Protein AF-A0A0F3NIF6-F1 (afdb_monomer)

Solvent-accessible surface area (backbone atoms only — not comparable to full-atom values): 3605 Å² total; per-residue (Å²): 127,63,86,83,49,73,89,65,83,86,82,88,76,83,69,56,86,94,51,62,83,70,48,73,69,59,54,52,49,41,37,75,73,73,44,92,53,65,92,80,40,59,69,78,55,41,57,57,57,71,78,108

Mean predicted aligned error: 5.0 Å

Secondary structure (DSSP, 8-state):
-TTT-TTPPPPP-PPPTTTTT--HHHHHHHHHTT---TTTS-HHHHHHHH--

InterPro domains:
  IPR014729 Rossmann-like alpha/beta/alpha sandwich fold [G3DSA:3.40.50.620] (1-52)

Organism: NCBI:txid1359153

Nearest PDB structures (foldseek):
  4f3r-assembly2_B  TM=9.582E-01  e=1.893E-02  Coxiella burnetii RSA 493
  4f3r-assembly3_C  TM=9.466E-01  e=2.492E-02  Coxiella burnetii RSA 493
  3pxu-assembly1_A  TM=9.583E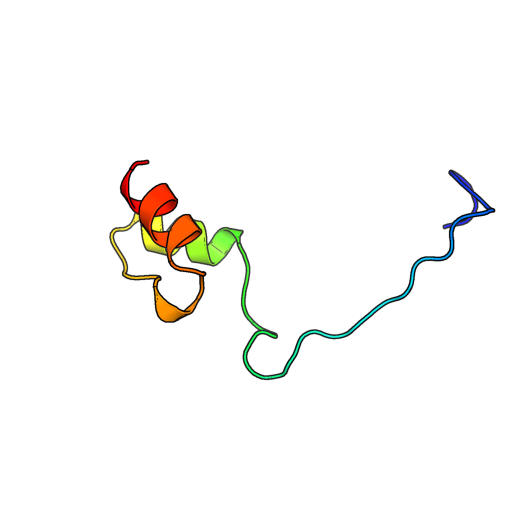-01  e=6.519E-02  Burkholderia pseudomallei 1710b
  4nat-assembly1_A-2  TM=9.237E-01  e=7.479E-02  Staphylococcus aureus subsp. aureus MW2
  4nat-assembly1_C-2  TM=9.377E-01  e=1.388E-01  Staphylococcus aureus subsp. aureus MW2

Structure (mmCIF, N/CA/C/O backbone):
data_AF-A0A0F3NIF6-F1
#
_entry.id   AF-A0A0F3NIF6-F1
#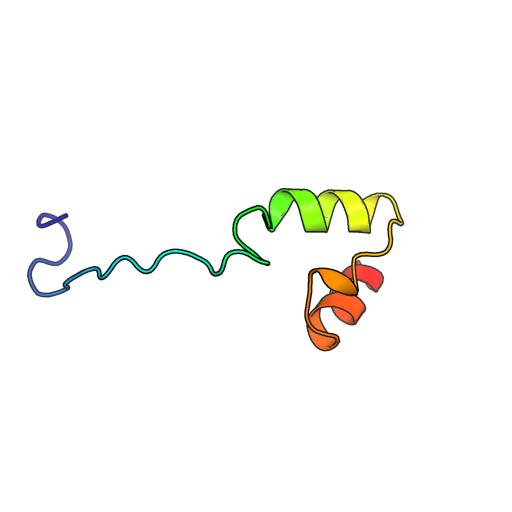
loop_
_atom_site.group_PDB
_atom_site.id
_atom_site.type_symbol
_atom_site.label_atom_id
_atom_site.label_alt_id
_atom_site.label_comp_id
_atom_site.label_asym_id
_atom_site.label_entity_id
_atom_site.label_seq_id
_atom_site.pdbx_PDB_ins_code
_atom_site.Cartn_x
_atom_site.Cartn_y
_atom_site.Cartn_z
_atom_site.occupancy
_atom_site.B_iso_or_equiv
_atom_site.auth_seq_id
_atom_site.auth_comp_id
_atom_site.auth_asym_id
_atom_site.auth_atom_id
_atom_site.pdbx_PDB_model_num
ATOM 1 N N . MET A 1 1 ? -9.343 7.829 22.354 1.00 56.31 1 MET A N 1
ATOM 2 C CA . MET A 1 1 ? -10.220 7.701 21.168 1.00 56.31 1 MET A CA 1
ATOM 3 C C . MET A 1 1 ? -11.695 7.927 21.535 1.00 56.31 1 MET A C 1
ATOM 5 O O . MET A 1 1 ? -12.555 7.855 20.675 1.00 56.31 1 MET A O 1
ATOM 9 N N . ASP A 1 2 ? -11.980 8.348 22.773 1.00 57.22 2 ASP A N 1
ATOM 10 C CA . ASP A 1 2 ? -13.327 8.371 23.373 1.00 57.22 2 ASP A CA 1
ATOM 11 C C . ASP A 1 2 ? -14.109 9.673 23.168 1.00 57.22 2 ASP A C 1
ATOM 13 O O . ASP A 1 2 ? -15.269 9.776 23.553 1.00 57.22 2 ASP A O 1
ATOM 17 N N . LYS A 1 3 ? -13.480 10.702 22.586 1.00 71.75 3 LYS A N 1
ATOM 18 C CA . LYS A 1 3 ? -14.094 12.033 22.461 1.00 71.75 3 LYS A CA 1
ATOM 19 C C . LYS A 1 3 ? -15.060 12.173 21.286 1.00 71.75 3 LYS A C 1
ATOM 21 O O . LYS A 1 3 ? -15.911 13.052 21.344 1.00 71.75 3 LYS A O 1
ATOM 26 N N . LEU A 1 4 ? -14.913 11.368 20.231 1.00 87.25 4 LEU A N 1
ATOM 27 C CA . LEU A 1 4 ? -15.747 11.498 19.031 1.00 87.25 4 LEU A CA 1
ATOM 28 C C . LEU A 1 4 ? -16.925 10.521 19.046 1.00 87.25 4 LEU A C 1
ATOM 30 O O . LEU A 1 4 ? -18.053 10.938 18.805 1.00 87.25 4 LEU A O 1
ATOM 34 N N . GLN A 1 5 ? -16.675 9.241 19.346 1.00 87.62 5 GLN A N 1
ATOM 35 C CA . GLN A 1 5 ? -17.720 8.218 19.333 1.00 87.62 5 GLN A CA 1
ATOM 36 C C . GLN A 1 5 ? -17.437 7.100 20.357 1.00 87.62 5 GLN A C 1
ATOM 38 O O . GLN A 1 5 ? -16.846 6.082 20.010 1.00 87.62 5 GLN A O 1
ATOM 43 N N . PRO A 1 6 ? -17.862 7.270 21.623 1.00 82.81 6 PRO A N 1
ATOM 44 C CA . PRO A 1 6 ? -17.514 6.371 22.733 1.00 82.81 6 PRO A CA 1
ATOM 45 C C . PRO A 1 6 ? -18.128 4.961 22.653 1.00 82.81 6 PRO A C 1
ATOM 47 O O . PRO A 1 6 ? -17.788 4.111 23.464 1.00 82.81 6 PRO A O 1
ATOM 50 N N . GLY A 1 7 ? -19.030 4.702 21.700 1.00 92.44 7 GLY A N 1
ATOM 51 C CA . GLY A 1 7 ? -19.584 3.366 21.443 1.00 92.44 7 GLY A CA 1
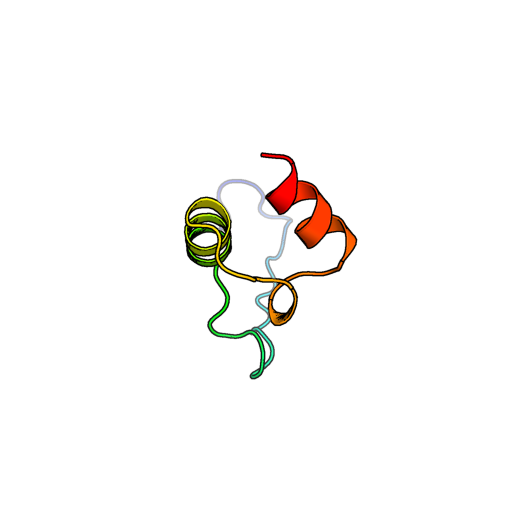ATOM 52 C C . GLY A 1 7 ? -18.862 2.575 20.345 1.00 92.44 7 GLY A C 1
ATOM 53 O O . GLY A 1 7 ? -19.302 1.476 20.026 1.00 92.44 7 GLY A O 1
ATOM 54 N N . ILE A 1 8 ? -17.815 3.135 19.723 1.00 91.94 8 ILE A N 1
ATOM 55 C CA . ILE A 1 8 ? -17.000 2.433 18.722 1.00 91.94 8 ILE A CA 1
ATOM 56 C C . ILE A 1 8 ? -15.707 1.953 19.369 1.00 91.94 8 ILE A C 1
ATOM 58 O O . ILE A 1 8 ? -14.932 2.746 19.902 1.00 91.94 8 ILE A O 1
ATOM 62 N N . GLU A 1 9 ? -15.440 0.661 19.219 1.00 91.44 9 GLU A N 1
ATOM 63 C CA . GLU A 1 9 ? -14.160 0.054 19.559 1.00 91.44 9 GLU A CA 1
ATOM 64 C C . GLU A 1 9 ? -13.316 -0.128 18.292 1.00 91.44 9 GLU A C 1
ATOM 66 O O . GLU A 1 9 ? -13.766 -0.703 17.299 1.00 9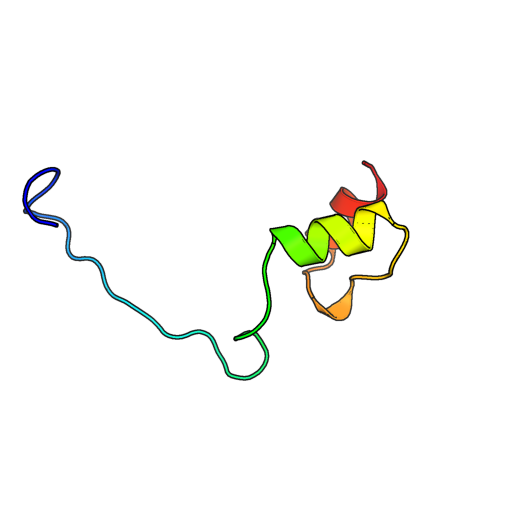1.44 9 GLU A O 1
ATOM 71 N N . THR A 1 10 ? -12.076 0.361 18.318 1.00 91.75 10 THR A N 1
ATOM 72 C CA . THR A 1 10 ? -11.109 0.141 17.236 1.00 91.75 10 THR A CA 1
ATOM 73 C C . THR A 1 10 ? -10.274 -1.089 17.554 1.00 91.75 10 THR A C 1
ATOM 75 O O . THR A 1 10 ? -9.520 -1.093 18.527 1.00 91.75 10 THR A O 1
ATOM 78 N N . VAL A 1 11 ? -10.354 -2.107 16.701 1.00 94.81 11 VAL A N 1
ATOM 79 C CA . VAL A 1 11 ? -9.486 -3.286 16.779 1.00 94.81 11 VAL A CA 1
ATOM 80 C C . VAL A 1 11 ? -8.302 -3.099 15.834 1.00 94.81 11 VAL A C 1
ATOM 82 O O . VAL A 1 11 ? -8.483 -2.799 14.655 1.00 94.81 11 VAL A O 1
ATOM 85 N N . PHE A 1 12 ? -7.086 -3.284 16.346 1.00 95.00 12 PHE A N 1
ATOM 86 C CA . PHE A 1 12 ? -5.864 -3.247 15.546 1.00 95.00 12 PHE A CA 1
ATOM 87 C C . PHE A 1 12 ? -5.487 -4.659 15.107 1.00 95.00 12 PHE A C 1
ATOM 89 O O . PHE A 1 12 ? -5.340 -5.552 15.940 1.00 95.00 12 PHE A O 1
ATOM 96 N N . LEU A 1 13 ? -5.303 -4.843 13.802 1.00 95.69 13 LEU A N 1
ATOM 97 C CA . LEU A 1 13 ? -4.840 -6.093 13.213 1.00 95.69 13 LEU A CA 1
ATOM 98 C C . LEU A 1 13 ? -3.511 -5.823 12.499 1.00 95.69 13 LEU A C 1
ATOM 100 O O . LEU A 1 13 ? -3.464 -4.928 11.650 1.00 95.69 13 LEU A O 1
ATOM 104 N N . PRO A 1 14 ? -2.427 -6.538 12.843 1.00 94.38 14 PRO A N 1
ATOM 105 C CA . PRO A 1 14 ? -1.171 -6.406 12.124 1.00 94.38 14 PRO A CA 1
ATOM 106 C C . PRO A 1 14 ? -1.325 -6.924 10.691 1.00 94.38 14 PRO A C 1
ATOM 108 O O . PRO A 1 14 ? -2.100 -7.845 10.424 1.00 94.38 14 PRO A O 1
ATOM 111 N N . ALA A 1 15 ? -0.571 -6.327 9.773 1.00 92.50 15 ALA A N 1
ATOM 112 C CA . ALA A 1 15 ? -0.466 -6.834 8.413 1.00 92.50 15 ALA A CA 1
ATOM 113 C C . ALA A 1 15 ? 0.238 -8.200 8.397 1.00 92.50 15 ALA A C 1
ATOM 115 O O . ALA A 1 15 ? 1.044 -8.506 9.279 1.00 92.50 15 ALA A O 1
ATOM 116 N N . ALA A 1 16 ? -0.053 -9.005 7.376 1.00 94.06 16 ALA A N 1
ATOM 117 C CA . ALA A 1 16 ? 0.659 -10.254 7.136 1.00 94.06 16 ALA A CA 1
ATOM 118 C C . ALA A 1 16 ? 2.121 -9.975 6.735 1.00 94.06 16 ALA A C 1
ATOM 120 O O . ALA A 1 16 ? 2.421 -8.907 6.189 1.00 94.06 16 ALA A O 1
ATOM 121 N N . GLU A 1 17 ? 3.030 -10.916 6.998 1.00 91.81 17 GLU A N 1
ATOM 122 C CA . GLU A 1 17 ? 4.478 -10.733 6.805 1.00 91.81 17 GLU A CA 1
ATOM 123 C C . GLU A 1 17 ? 4.818 -10.318 5.367 1.00 91.81 17 GLU A C 1
ATOM 125 O O . GLU A 1 17 ? 5.631 -9.414 5.156 1.00 91.81 17 GLU A O 1
ATOM 130 N N . GLU A 1 18 ? 4.124 -10.908 4.393 1.00 89.50 18 GLU A N 1
ATOM 131 C CA . GLU A 1 18 ? 4.281 -10.655 2.963 1.00 89.50 18 GLU A CA 1
ATOM 132 C C . GLU A 1 18 ? 3.868 -9.238 2.528 1.00 89.50 18 GLU A C 1
ATOM 134 O O . GLU A 1 18 ? 4.306 -8.760 1.483 1.00 89.50 18 GLU A O 1
ATOM 139 N N . THR A 1 19 ? 3.036 -8.548 3.315 1.00 91.00 19 THR A N 1
ATOM 140 C CA . THR A 1 19 ? 2.462 -7.237 2.956 1.00 91.00 19 THR A CA 1
ATOM 141 C C . THR A 1 19 ? 2.818 -6.117 3.930 1.00 91.00 19 THR A C 1
ATOM 143 O O . THR A 1 19 ? 2.459 -4.964 3.689 1.00 91.00 19 THR A O 1
ATOM 146 N N . GLN A 1 20 ? 3.577 -6.412 4.990 1.00 91.69 20 GLN A N 1
ATOM 147 C CA . GLN A 1 20 ? 3.887 -5.467 6.070 1.00 91.69 20 GLN A CA 1
ATOM 148 C C . GLN A 1 20 ? 4.571 -4.166 5.604 1.00 91.69 20 GLN A C 1
ATOM 150 O O . GLN A 1 20 ? 4.463 -3.141 6.273 1.00 91.69 20 GLN A O 1
ATOM 155 N N . PHE A 1 21 ? 5.272 -4.198 4.464 1.00 88.44 21 PHE A N 1
ATOM 156 C CA . PHE A 1 21 ? 6.032 -3.064 3.922 1.00 88.44 21 PHE A CA 1
ATOM 157 C C . PHE A 1 21 ? 5.313 -2.322 2.785 1.00 88.44 21 PHE A C 1
ATOM 159 O O . PHE A 1 21 ? 5.844 -1.346 2.252 1.00 88.44 21 PHE A O 1
ATOM 166 N N . ILE A 1 22 ? 4.124 -2.774 2.377 1.00 92.69 22 ILE A N 1
ATOM 167 C CA . ILE A 1 22 ? 3.412 -2.186 1.241 1.00 92.69 22 ILE A CA 1
ATOM 168 C C . ILE A 1 22 ? 2.771 -0.861 1.670 1.00 92.69 22 ILE A C 1
ATOM 170 O O . ILE A 1 22 ? 2.027 -0.797 2.647 1.00 92.69 22 ILE A O 1
ATOM 174 N N . SER A 1 23 ? 3.014 0.207 0.902 1.00 95.50 23 SER A N 1
ATOM 175 C CA . SER A 1 23 ? 2.334 1.495 1.076 1.00 95.50 23 SER A CA 1
ATOM 176 C C . SER A 1 23 ? 1.752 2.003 -0.243 1.00 95.50 23 SER A C 1
ATOM 178 O O . SER A 1 23 ? 2.410 1.976 -1.285 1.00 95.50 23 SER A O 1
ATOM 180 N N . SER A 1 24 ? 0.521 2.522 -0.205 1.00 95.38 24 SER A N 1
ATOM 181 C CA . SER A 1 24 ? -0.161 3.006 -1.413 1.00 95.38 24 SER A CA 1
ATOM 182 C C . SER A 1 24 ? 0.562 4.181 -2.064 1.00 95.38 24 SER A C 1
ATOM 184 O O . SER A 1 24 ? 0.507 4.337 -3.280 1.00 95.38 24 SER A O 1
ATOM 186 N N . SER A 1 25 ? 1.220 5.033 -1.274 1.00 96.44 25 SER A N 1
ATOM 187 C CA . SER A 1 25 ? 2.000 6.156 -1.801 1.00 96.44 25 SER A CA 1
ATOM 188 C C . SER A 1 25 ? 3.164 5.661 -2.653 1.00 96.44 25 SER A C 1
ATOM 190 O O . SER A 1 25 ? 3.310 6.120 -3.781 1.00 96.44 25 SER A O 1
ATOM 192 N N . PHE A 1 26 ? 3.918 4.674 -2.157 1.00 95.19 26 PHE A N 1
ATOM 193 C CA . PHE A 1 26 ? 5.062 4.128 -2.878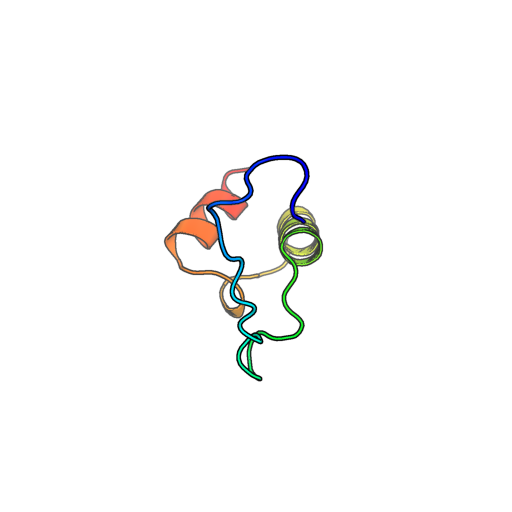 1.00 95.19 26 PHE A CA 1
ATOM 194 C C . PHE A 1 26 ? 4.642 3.362 -4.136 1.00 95.19 26 PHE A C 1
ATOM 196 O O . PHE A 1 26 ? 5.177 3.610 -5.211 1.00 95.19 26 PHE A O 1
ATOM 203 N N . VAL A 1 27 ? 3.615 2.508 -4.042 1.00 96.31 27 VAL A N 1
ATOM 204 C CA . VAL A 1 27 ? 3.079 1.777 -5.205 1.00 96.31 27 VAL A CA 1
ATOM 205 C C . VAL A 1 27 ? 2.625 2.739 -6.310 1.00 96.31 27 VAL A C 1
ATOM 207 O O . VAL A 1 27 ? 2.955 2.54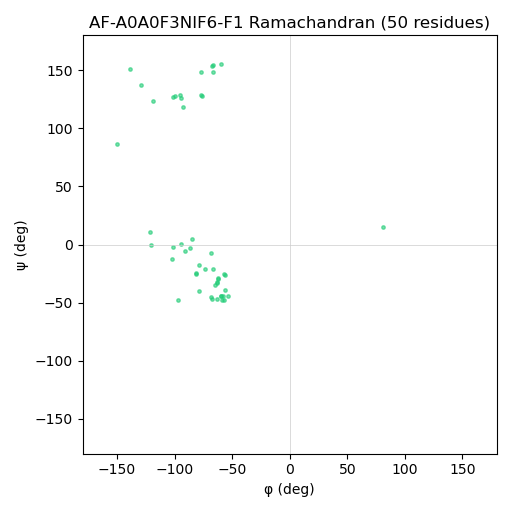5 -7.478 1.00 96.31 27 VAL A O 1
ATOM 210 N N . LYS A 1 28 ? 1.911 3.815 -5.954 1.00 95.50 28 LYS A N 1
ATOM 211 C CA . LYS A 1 28 ? 1.483 4.836 -6.925 1.00 95.50 28 LYS A CA 1
ATOM 212 C C . LYS A 1 28 ? 2.657 5.590 -7.546 1.00 95.50 28 LYS A C 1
ATOM 214 O O . LYS A 1 28 ? 2.564 5.980 -8.705 1.00 95.50 28 LYS A O 1
ATOM 219 N N . GLU A 1 29 ? 3.727 5.832 -6.794 1.00 96.44 29 GLU A N 1
ATOM 220 C CA . GLU A 1 29 ? 4.925 6.497 -7.310 1.00 96.44 29 GLU A CA 1
ATOM 221 C C . GLU A 1 29 ? 5.646 5.623 -8.341 1.00 96.44 29 GLU A C 1
ATOM 223 O O . GLU A 1 29 ? 5.922 6.092 -9.443 1.00 96.44 29 GLU A O 1
ATOM 228 N N . VAL A 1 30 ? 5.848 4.336 -8.037 1.00 95.31 30 VAL A N 1
ATOM 229 C CA . VAL A 1 30 ? 6.440 3.366 -8.973 1.00 95.31 30 VAL A CA 1
ATOM 230 C C . VAL A 1 30 ? 5.613 3.261 -10.256 1.00 95.31 30 VAL A C 1
ATOM 232 O O . VAL A 1 30 ? 6.174 3.368 -11.346 1.00 95.31 30 VAL A O 1
ATOM 235 N N . ALA A 1 31 ? 4.287 3.127 -10.142 1.00 95.62 31 ALA A N 1
ATOM 236 C CA . ALA A 1 31 ? 3.393 3.061 -11.299 1.00 95.62 31 ALA A CA 1
ATOM 237 C C . ALA A 1 31 ? 3.485 4.320 -12.184 1.00 95.62 31 ALA A C 1
ATOM 239 O O . ALA A 1 31 ? 3.618 4.210 -13.400 1.00 95.62 31 ALA A O 1
ATOM 240 N N . ARG A 1 32 ? 3.505 5.521 -11.584 1.00 94.56 32 ARG A N 1
ATOM 241 C CA . ARG A 1 32 ? 3.651 6.800 -12.313 1.00 94.56 32 ARG A CA 1
ATOM 242 C C . ARG A 1 32 ? 4.976 6.932 -13.057 1.00 94.56 32 ARG A C 1
ATOM 244 O O . ARG A 1 32 ? 5.046 7.642 -14.055 1.00 94.56 32 ARG A O 1
ATOM 251 N N . LEU A 1 33 ? 6.025 6.278 -12.566 1.00 95.12 33 LEU A N 1
ATOM 252 C CA . LEU A 1 33 ? 7.334 6.230 -13.216 1.00 95.12 33 LEU A CA 1
ATOM 253 C C . LEU A 1 33 ? 7.427 5.119 -14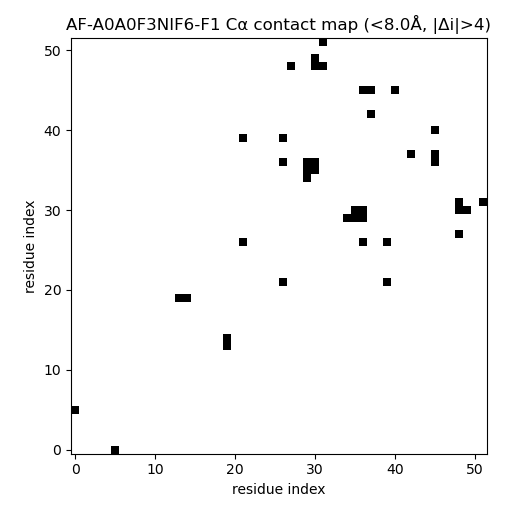.280 1.00 95.12 33 LEU A C 1
ATOM 255 O O . LEU A 1 33 ? 8.497 4.913 -14.848 1.00 95.12 33 LEU A O 1
ATOM 259 N N . GLY A 1 34 ? 6.326 4.412 -14.564 1.00 93.25 34 GLY A N 1
ATOM 260 C CA . GLY A 1 34 ? 6.266 3.326 -15.545 1.00 93.25 34 GLY A CA 1
ATOM 261 C C . GLY A 1 34 ? 6.785 1.982 -15.030 1.00 93.25 34 GLY A C 1
ATOM 262 O O . GLY A 1 34 ? 7.060 1.091 -15.832 1.00 93.25 34 GLY A O 1
ATOM 263 N N . GLY A 1 35 ?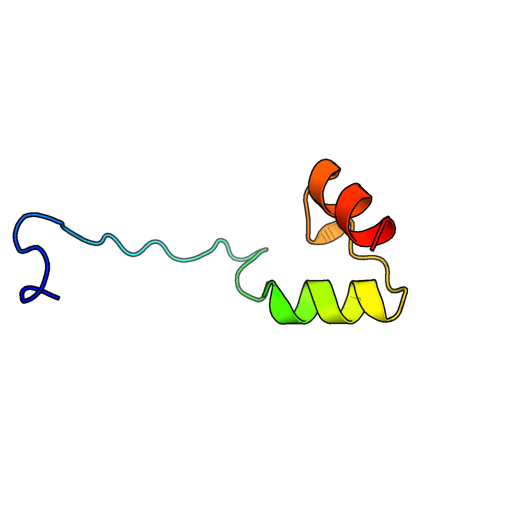 6.949 1.825 -13.713 1.00 94.75 35 GLY A N 1
ATOM 264 C CA . GLY A 1 35 ? 7.306 0.547 -13.101 1.00 94.75 35 GLY A CA 1
ATOM 265 C C . GLY A 1 35 ? 6.118 -0.417 -13.021 1.00 94.75 35 GLY A C 1
ATOM 266 O O . GLY A 1 35 ? 4.973 0.001 -12.850 1.00 94.75 35 GLY A O 1
ATOM 267 N N . ASP A 1 36 ? 6.398 -1.718 -13.108 1.00 95.06 36 ASP A N 1
ATOM 268 C CA . ASP A 1 36 ? 5.398 -2.771 -12.904 1.00 95.06 36 ASP A CA 1
ATOM 269 C C . ASP A 1 36 ? 5.102 -2.952 -11.408 1.00 95.06 36 ASP A C 1
ATOM 271 O O . ASP A 1 36 ? 6.009 -3.136 -10.592 1.00 95.06 36 ASP A O 1
ATOM 275 N N . VAL A 1 37 ? 3.818 -2.904 -11.053 1.00 95.94 37 VAL A N 1
ATOM 276 C CA . VAL A 1 37 ? 3.328 -3.061 -9.678 1.00 95.94 37 VAL A CA 1
ATOM 277 C C . VAL A 1 37 ? 2.345 -4.222 -9.515 1.00 95.94 37 VAL A C 1
ATOM 279 O O . VAL A 1 37 ? 1.727 -4.351 -8.459 1.00 95.94 37 VAL A O 1
ATOM 282 N N . SER A 1 38 ? 2.197 -5.080 -10.529 1.00 95.56 38 SER A N 1
ATOM 283 C CA . SER A 1 38 ? 1.232 -6.192 -10.567 1.00 95.56 38 SER A CA 1
ATOM 284 C C . SER A 1 38 ? 1.346 -7.173 -9.393 1.00 95.56 38 SER A C 1
ATOM 286 O O . SER A 1 38 ? 0.353 -7.774 -8.995 1.00 95.56 38 SER A O 1
ATOM 288 N N . VAL A 1 39 ? 2.529 -7.300 -8.789 1.00 94.12 39 VAL A N 1
ATOM 289 C CA . VAL A 1 39 ? 2.768 -8.156 -7.613 1.00 94.12 39 VAL A CA 1
ATOM 290 C C . VAL A 1 39 ? 2.300 -7.535 -6.292 1.00 94.12 39 VAL A C 1
ATOM 292 O O . VAL A 1 39 ? 2.148 -8.245 -5.303 1.00 94.12 39 VAL A O 1
ATOM 295 N N . PHE A 1 40 ? 2.076 -6.219 -6.258 1.00 94.06 40 PHE A N 1
ATOM 296 C CA . PHE A 1 40 ? 1.703 -5.481 -5.045 1.00 94.06 40 PHE A CA 1
ATOM 297 C C . PHE A 1 40 ? 0.213 -5.150 -4.980 1.00 94.06 40 PHE A C 1
ATOM 299 O O . PHE A 1 40 ? -0.265 -4.704 -3.936 1.00 94.06 40 PHE A O 1
ATOM 306 N N . VAL A 1 41 ? -0.521 -5.321 -6.084 1.00 94.81 41 VAL A N 1
ATOM 307 C CA . VAL A 1 41 ? -1.938 -4.963 -6.169 1.00 94.81 41 VAL A CA 1
ATOM 308 C C . VAL A 1 41 ? -2.750 -6.015 -6.926 1.00 94.81 41 VAL A C 1
ATOM 310 O O . VAL A 1 41 ? -2.242 -6.656 -7.842 1.00 94.81 41 VAL A O 1
ATOM 313 N N . PRO A 1 42 ? -4.043 -6.172 -6.605 1.00 95.88 42 PRO A N 1
ATOM 314 C CA . PRO A 1 42 ? -4.946 -6.988 -7.407 1.00 95.88 42 PRO A CA 1
ATOM 315 C C . PRO A 1 42 ? -5.062 -6.488 -8.855 1.00 95.88 42 PRO A C 1
ATOM 317 O O . PRO A 1 42 ? -4.908 -5.296 -9.132 1.00 95.88 42 PRO A O 1
ATOM 320 N N . HIS A 1 43 ? -5.422 -7.390 -9.773 1.00 95.88 43 HIS A N 1
ATOM 321 C CA . HIS A 1 43 ? -5.489 -7.105 -11.211 1.00 95.88 43 HIS A CA 1
ATOM 322 C C . HIS A 1 43 ? -6.349 -5.876 -11.556 1.00 95.88 43 HIS A C 1
ATOM 324 O O . HIS A 1 43 ? -5.913 -5.016 -12.312 1.00 95.88 43 HIS A O 1
ATOM 330 N N . ASN A 1 44 ? -7.529 -5.727 -10.947 1.00 96.75 44 ASN A N 1
ATOM 331 C CA . ASN A 1 44 ? -8.411 -4.584 -11.207 1.00 96.75 44 ASN A CA 1
ATOM 332 C C . ASN A 1 44 ? -7.789 -3.231 -10.814 1.00 96.75 44 ASN A C 1
ATOM 334 O O . ASN A 1 44 ? -8.111 -2.210 -11.415 1.00 96.75 44 ASN A O 1
ATOM 338 N N . VAL A 1 45 ? -6.915 -3.211 -9.804 1.00 96.31 45 VAL A N 1
ATOM 339 C CA . VAL A 1 45 ? -6.199 -2.000 -9.383 1.00 96.31 45 VAL A CA 1
ATOM 340 C C . VAL A 1 45 ? -5.028 -1.728 -10.321 1.00 96.31 45 VAL A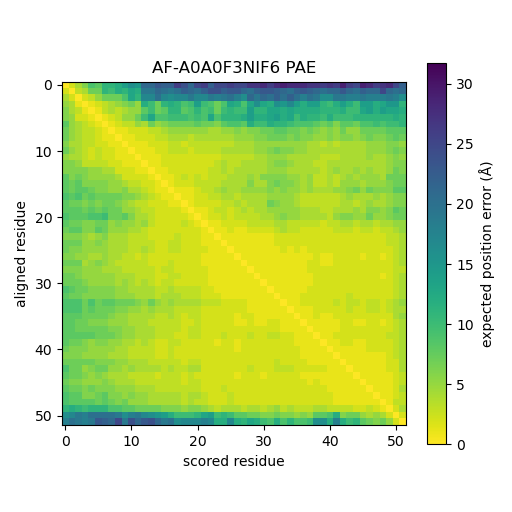 C 1
ATOM 342 O O . VAL A 1 45 ? -4.799 -0.578 -10.679 1.00 96.31 45 VAL A O 1
ATOM 345 N N . HIS A 1 46 ? -4.315 -2.774 -10.740 1.00 96.06 46 HIS A N 1
ATOM 346 C CA . HIS A 1 46 ? -3.221 -2.660 -11.700 1.00 96.06 46 HIS A CA 1
ATOM 347 C C . HIS A 1 46 ? -3.677 -2.017 -13.015 1.00 96.06 46 HIS A C 1
ATOM 349 O O . HIS A 1 46 ? -3.043 -1.069 -13.469 1.00 96.06 46 HIS A O 1
ATOM 355 N N . GLU A 1 47 ? -4.800 -2.469 -13.582 1.00 94.25 47 GLU A N 1
ATOM 356 C CA . GLU A 1 47 ? -5.355 -1.872 -14.806 1.00 94.25 47 GLU A CA 1
ATOM 357 C C . GLU A 1 47 ? -5.683 -0.388 -14.600 1.00 94.25 47 GLU A C 1
ATOM 359 O O . GLU A 1 47 ? -5.269 0.458 -15.386 1.00 94.25 47 GLU A O 1
ATOM 364 N N . HIS A 1 48 ? -6.309 -0.039 -13.472 1.00 95.00 48 HIS A N 1
ATOM 365 C CA . HIS A 1 48 ? -6.638 1.354 -13.171 1.00 95.00 48 HIS A CA 1
ATOM 366 C C . HIS A 1 48 ? -5.403 2.260 -13.026 1.00 95.00 48 HIS A C 1
ATOM 368 O O . HIS A 1 48 ? -5.451 3.438 -13.375 1.00 95.00 48 HIS A O 1
ATOM 374 N N . LEU A 1 49 ? -4.289 1.727 -12.514 1.00 93.81 49 LEU A N 1
ATOM 375 C CA . LEU A 1 49 ? -3.037 2.474 -12.375 1.00 93.81 49 LEU A CA 1
ATOM 376 C C . LEU A 1 49 ? -2.317 2.698 -13.711 1.00 93.81 49 LEU A C 1
ATOM 378 O O . LEU A 1 49 ? -1.506 3.615 -13.788 1.00 93.81 49 LEU A O 1
ATOM 382 N N . ARG A 1 50 ? -2.600 1.889 -14.739 1.00 85.38 50 ARG A N 1
ATOM 383 C CA . ARG A 1 50 ? -2.039 2.043 -16.093 1.00 85.38 50 ARG A CA 1
ATOM 384 C C . ARG A 1 50 ? -2.776 3.083 -16.935 1.00 85.38 50 ARG A C 1
ATOM 386 O O . ARG A 1 50 ? -2.184 3.619 -17.866 1.00 85.38 50 ARG A O 1
ATOM 393 N N . ASP A 1 51 ? -4.040 3.340 -16.611 1.00 76.50 51 ASP A N 1
ATOM 394 C CA . ASP A 1 51 ? -4.916 4.264 -17.340 1.00 76.50 51 ASP A CA 1
ATOM 395 C C . ASP A 1 51 ? -4.792 5.735 -16.879 1.00 76.50 51 ASP A C 1
ATOM 397 O O . ASP A 1 51 ? -5.456 6.611 -17.438 1.00 76.50 51 ASP A O 1
ATOM 401 N N . CYS A 1 52 ? -3.973 6.011 -15.857 1.00 59.22 52 CYS A N 1
ATOM 402 C CA . CYS A 1 52 ? -3.729 7.346 -15.291 1.00 59.22 52 CYS A CA 1
ATOM 403 C C . CYS A 1 52 ? -2.424 7.965 -15.803 1.00 59.22 52 CYS A C 1
ATOM 405 O O . CYS A 1 52 ? -2.417 9.201 -16.010 1.00 59.22 52 CYS A O 1
#

Sequence (52 aa):
MDKLQPGIETVFLPAAEETQFISSSFVKEVARLGGDVSVFVPHNVHEHLRDC

pLDDT: mean 90.69, std 9.47, range [56.31, 96.75]

Radius of gyration: 16.07 Å; Cα contacts (8 Å, |Δi|>4): 21; chains: 1; bounding box: 27×23×41 Å

Foldseek 3Di:
DCPPPVPDDDDDDQDDPVQNPDDPVVLLVCLVVVHQDPVNDPPVVSVVSVVD